Protein AF-A0A1A8PYZ8-F1 (afdb_monomer)

InterPro domains:
  IPR005045 CDC50/LEM3 family [PF03381] (5-148)
  IPR005045 CDC50/LEM3 family [PTHR10926] (7-147)

Sequence (174 aa):
LVSSQLDYTERGTCDACFKMRSNVSLSAETCRCTVEFSIEKAFKGDVFFYYGLKNFHQNLRRYMDSRDDGQMVGRKNKLKNPSFYCEPFANDQNGVPVAPCGAVANSMFNDSFTLTHHRSSGPVMVPLIRTGLTWYTDKNVKYRNPKADNLTLAEVFEGNGSFPPSQDGGFVFV

Foldseek 3Di:
DDDDDDDPCCAAQNVVVNVLVVDVVCVPPDDDGDHDDDDPDDDDDDDDDDDDDPPDCCVDPLQVQQWALCLQQAPLVCLQPPDPSLPPQQADPVRFGAVGGHNNQLPDDDDDDWDWDQDPVGIDTDDDDPPPPDDPCSVPPRGDHHDQPPHDSCVSNPRHHYHPPDPDSDDPPD

Structure (mmCIF, N/CA/C/O backbone):
data_AF-A0A1A8PYZ8-F1
#
_entry.id   AF-A0A1A8PYZ8-F1
#
loop_
_atom_site.group_PDB
_atom_site.id
_atom_site.type_symbol
_atom_site.label_atom_id
_atom_site.label_alt_id
_atom_site.label_comp_id
_atom_site.label_asym_id
_atom_site.label_entity_id
_atom_site.label_seq_id
_atom_site.pdbx_PDB_ins_code
_atom_site.Cartn_x
_atom_site.Cartn_y
_atom_site.Cartn_z
_atom_site.occupancy
_atom_site.B_iso_or_equiv
_atom_site.auth_seq_id
_atom_site.auth_comp_id
_atom_site.auth_asym_id
_atom_site.auth_atom_id
_atom_site.pdbx_PDB_model_num
ATOM 1 N N . LEU A 1 1 ? 11.246 -23.485 -13.615 1.00 65.88 1 LEU A N 1
ATOM 2 C CA . LEU A 1 1 ? 10.659 -22.139 -13.433 1.00 65.88 1 LEU A CA 1
ATOM 3 C C . LEU A 1 1 ? 11.746 -21.123 -13.743 1.00 65.88 1 LEU A C 1
ATOM 5 O O . LEU A 1 1 ? 12.829 -21.250 -13.191 1.00 65.88 1 LEU A O 1
ATOM 9 N N . VAL A 1 2 ? 11.511 -20.217 -14.694 1.00 85.50 2 VAL A N 1
ATOM 10 C CA . VAL A 1 2 ? 12.432 -19.102 -14.968 1.00 85.50 2 VAL A CA 1
ATOM 11 C C . VAL A 1 2 ? 12.008 -17.959 -14.054 1.00 85.50 2 VAL A C 1
ATOM 13 O O . VAL A 1 2 ? 10.828 -17.627 -14.020 1.00 85.50 2 VAL A O 1
ATOM 16 N N . SER A 1 3 ? 12.945 -17.383 -13.311 1.00 88.56 3 SER A N 1
ATOM 17 C CA . SER A 1 3 ? 12.719 -16.222 -12.450 1.00 88.56 3 SER A CA 1
ATOM 18 C C . SER A 1 3 ? 13.856 -15.232 -12.647 1.00 88.56 3 SER A C 1
ATOM 20 O O . SER A 1 3 ? 15.005 -15.643 -12.802 1.00 88.56 3 SER A O 1
ATOM 22 N N . SER A 1 4 ? 13.542 -13.943 -12.608 1.00 91.00 4 SER A N 1
ATOM 23 C CA . SER A 1 4 ? 14.534 -12.874 -12.534 1.00 91.00 4 SER A CA 1
ATOM 24 C C . SER A 1 4 ? 14.244 -12.037 -11.296 1.00 91.00 4 SER A C 1
ATOM 26 O O . SER A 1 4 ? 13.081 -11.753 -11.009 1.00 91.00 4 SER A O 1
ATOM 28 N N . GLN A 1 5 ? 15.288 -11.688 -10.550 1.00 92.50 5 GLN A N 1
ATOM 29 C CA . GLN A 1 5 ? 15.195 -10.871 -9.347 1.00 92.50 5 GLN A CA 1
ATOM 30 C C . GLN A 1 5 ? 16.117 -9.666 -9.497 1.00 92.50 5 GLN A C 1
ATOM 32 O O . GLN A 1 5 ? 17.276 -9.801 -9.884 1.00 92.50 5 GLN A O 1
ATOM 37 N N . LEU A 1 6 ? 15.593 -8.492 -9.163 1.00 92.81 6 LEU A N 1
ATOM 38 C CA . LEU A 1 6 ? 16.300 -7.225 -9.227 1.00 92.81 6 LEU A CA 1
ATOM 39 C C . LEU A 1 6 ? 16.090 -6.484 -7.908 1.00 92.81 6 LEU A C 1
ATOM 41 O O . LEU A 1 6 ? 14.954 -6.259 -7.501 1.00 92.81 6 LEU A O 1
ATOM 45 N N . ASP A 1 7 ? 17.185 -6.099 -7.258 1.00 94.62 7 ASP A N 1
ATOM 46 C CA . ASP A 1 7 ? 17.148 -5.115 -6.177 1.00 94.62 7 ASP A CA 1
ATOM 47 C C . ASP A 1 7 ? 17.212 -3.719 -6.808 1.00 94.62 7 ASP A C 1
ATOM 49 O O . ASP A 1 7 ? 18.093 -3.473 -7.634 1.00 94.62 7 ASP A O 1
ATOM 53 N N . TYR A 1 8 ? 16.262 -2.839 -6.485 1.00 93.62 8 TYR A N 1
ATOM 54 C CA . TYR A 1 8 ? 16.193 -1.483 -7.044 1.00 93.62 8 TYR A CA 1
ATOM 55 C C . TYR A 1 8 ? 16.644 -0.399 -6.059 1.00 93.62 8 TYR A C 1
ATOM 57 O O . TYR A 1 8 ? 16.710 0.760 -6.448 1.00 93.62 8 TYR A O 1
ATOM 65 N N . THR A 1 9 ? 16.990 -0.752 -4.817 1.00 92.44 9 THR A N 1
ATOM 66 C CA . THR A 1 9 ? 17.223 0.216 -3.729 1.00 92.44 9 THR A CA 1
ATOM 67 C C . THR A 1 9 ? 18.368 1.189 -4.034 1.00 92.44 9 THR A C 1
ATOM 69 O O . THR A 1 9 ? 18.202 2.399 -3.941 1.00 92.44 9 THR A O 1
ATOM 72 N N . GLU A 1 10 ? 19.515 0.670 -4.474 1.00 91.25 10 GLU A N 1
ATOM 73 C CA . GLU A 1 10 ? 20.744 1.446 -4.725 1.00 91.25 10 GLU A CA 1
ATOM 74 C C . GLU A 1 10 ? 21.145 1.410 -6.213 1.00 91.25 10 GLU A C 1
ATOM 76 O O . GLU A 1 10 ? 22.323 1.435 -6.571 1.00 91.25 10 GLU A O 1
ATOM 81 N N . ARG A 1 11 ? 20.168 1.257 -7.118 1.00 90.62 11 ARG A N 1
ATOM 82 C CA . ARG A 1 11 ? 20.416 0.985 -8.546 1.00 90.62 11 ARG A CA 1
ATOM 83 C C . ARG A 1 11 ? 19.883 2.087 -9.447 1.00 90.62 11 ARG A C 1
ATOM 85 O O . ARG A 1 11 ? 18.807 2.631 -9.219 1.00 90.62 11 ARG A O 1
ATOM 92 N N . GLY A 1 12 ? 20.625 2.380 -10.516 1.00 87.88 12 GLY A N 1
ATOM 93 C CA . GLY A 1 12 ? 20.243 3.404 -11.488 1.00 87.88 12 GLY A CA 1
ATOM 94 C C . GLY A 1 12 ? 20.000 4.750 -10.808 1.00 87.88 12 GLY A C 1
ATOM 95 O O . GLY A 1 12 ? 20.800 5.190 -9.985 1.00 87.88 12 GLY A O 1
ATOM 96 N N . THR A 1 13 ? 18.871 5.387 -11.111 1.00 93.38 13 THR A N 1
ATOM 97 C CA . THR A 1 13 ? 18.505 6.659 -10.470 1.00 93.38 13 THR A CA 1
ATOM 98 C C . THR A 1 13 ? 17.791 6.483 -9.124 1.00 93.38 13 THR A C 1
ATOM 100 O O . THR A 1 13 ? 17.444 7.476 -8.488 1.00 93.38 13 THR A O 1
ATOM 103 N N . CYS A 1 14 ? 17.562 5.245 -8.665 1.00 93.81 14 CYS A N 1
ATOM 104 C CA . CYS A 1 14 ? 16.837 4.978 -7.419 1.00 93.81 14 CYS A CA 1
ATOM 105 C C . CYS A 1 14 ? 17.672 5.228 -6.163 1.00 93.81 14 CYS A C 1
ATOM 107 O O . CYS A 1 14 ? 17.091 5.530 -5.125 1.00 93.81 14 CYS A O 1
ATOM 109 N N . ASP A 1 15 ? 19.005 5.232 -6.266 1.00 93.81 15 ASP A N 1
ATOM 110 C CA . ASP A 1 15 ? 19.897 5.635 -5.168 1.00 93.81 15 ASP A CA 1
ATOM 111 C C . ASP A 1 1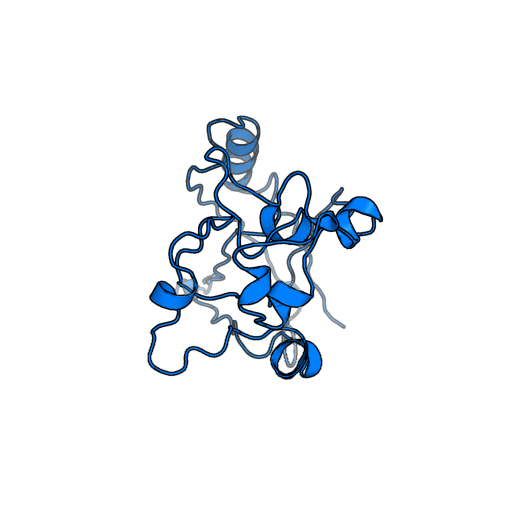5 ? 19.581 7.057 -4.656 1.00 93.81 15 ASP A C 1
ATOM 113 O O . ASP A 1 15 ? 19.582 7.317 -3.453 1.00 93.81 15 ASP A O 1
ATOM 117 N N . ALA A 1 16 ? 19.205 7.976 -5.554 1.00 92.44 16 ALA A N 1
ATOM 118 C CA . ALA A 1 16 ? 18.773 9.319 -5.170 1.00 92.44 16 ALA A CA 1
ATOM 119 C C . ALA A 1 16 ? 17.472 9.290 -4.350 1.00 92.44 16 ALA A C 1
ATOM 121 O O . ALA A 1 16 ? 17.372 9.975 -3.331 1.00 92.44 16 ALA A O 1
ATOM 122 N N . CYS A 1 17 ? 16.501 8.461 -4.751 1.00 93.19 17 CYS A N 1
ATOM 123 C CA . CYS A 1 17 ? 15.276 8.267 -3.979 1.00 93.19 17 CYS A CA 1
ATOM 124 C C . CYS A 1 17 ? 15.572 7.625 -2.622 1.00 93.19 17 CYS A C 1
ATOM 126 O O . CYS A 1 17 ? 15.051 8.084 -1.613 1.00 93.19 17 CYS A O 1
ATOM 128 N N . PHE A 1 18 ? 16.443 6.618 -2.565 1.00 91.88 18 PHE A N 1
ATOM 129 C CA . PHE A 1 18 ? 16.839 5.974 -1.315 1.00 91.88 18 PHE A CA 1
ATOM 130 C C . PHE A 1 18 ? 17.480 6.964 -0.329 1.00 91.88 18 PHE A C 1
ATOM 132 O O . PHE A 1 18 ? 17.077 7.048 0.835 1.00 91.88 18 PHE A O 1
ATOM 139 N N . LYS A 1 19 ? 18.402 7.805 -0.809 1.00 91.69 19 LYS A N 1
ATOM 140 C CA . LYS A 1 19 ? 18.993 8.892 -0.014 1.00 91.69 19 LYS A CA 1
ATOM 141 C C . LYS A 1 19 ? 17.945 9.901 0.445 1.00 91.69 19 LYS A C 1
ATOM 143 O O . LYS A 1 19 ? 17.940 10.278 1.613 1.00 91.69 19 LYS A O 1
ATOM 148 N N . MET A 1 20 ? 17.018 10.285 -0.431 1.00 91.19 20 MET A N 1
ATOM 149 C CA . MET A 1 20 ? 15.906 11.173 -0.079 1.00 91.19 20 MET A CA 1
ATOM 150 C C . MET A 1 20 ? 15.043 10.583 1.046 1.00 91.19 20 MET A C 1
ATOM 152 O O . MET A 1 20 ? 14.705 11.290 1.993 1.00 91.19 20 MET A O 1
ATOM 156 N N . ARG A 1 21 ? 14.748 9.276 0.996 1.00 90.00 21 ARG A N 1
ATOM 157 C CA . ARG A 1 21 ? 13.955 8.563 2.014 1.00 90.00 21 ARG A CA 1
ATOM 158 C C . ARG A 1 21 ? 14.655 8.416 3.363 1.00 90.00 21 ARG A C 1
ATOM 160 O O . ARG A 1 21 ? 13.982 8.147 4.353 1.00 90.00 21 ARG A O 1
ATOM 167 N N . SER A 1 22 ? 15.966 8.641 3.431 1.00 88.50 22 SER A N 1
ATOM 168 C CA . SER A 1 22 ? 16.687 8.694 4.708 1.00 88.50 22 SER A CA 1
ATOM 169 C C . SER A 1 22 ? 16.294 9.923 5.540 1.00 88.50 22 SER A C 1
ATOM 171 O O . SER A 1 22 ? 16.450 9.921 6.760 1.00 88.50 22 SER A O 1
ATOM 173 N N . ASN A 1 23 ? 15.752 10.967 4.901 1.00 90.62 23 ASN A N 1
ATOM 174 C CA . ASN A 1 23 ? 15.160 12.109 5.582 1.00 90.62 23 ASN A CA 1
ATOM 175 C C . ASN A 1 23 ? 13.648 11.899 5.757 1.00 90.62 23 ASN A C 1
ATOM 177 O O . ASN A 1 23 ? 12.875 11.999 4.804 1.00 90.62 23 ASN A O 1
ATOM 181 N N . VAL A 1 24 ? 13.222 11.649 6.998 1.00 85.38 24 VAL A N 1
ATOM 182 C CA . VAL A 1 24 ? 11.817 11.376 7.349 1.00 85.38 24 VAL A CA 1
ATOM 183 C C . VAL A 1 24 ? 10.881 12.517 6.933 1.00 85.38 24 VAL A C 1
ATOM 185 O O . VAL A 1 24 ? 9.750 12.256 6.525 1.00 85.38 24 VAL A O 1
ATOM 188 N N . SER A 1 25 ? 11.350 13.768 6.946 1.00 89.31 25 SER A N 1
ATOM 189 C CA . SER A 1 25 ? 10.554 14.929 6.525 1.00 89.31 25 SER A CA 1
ATOM 190 C C . SER A 1 25 ? 10.176 14.895 5.040 1.00 89.31 25 SER A C 1
ATOM 192 O O . SER A 1 25 ? 9.175 15.487 4.656 1.00 89.31 25 SER A O 1
ATOM 194 N N . LEU A 1 26 ? 10.938 14.169 4.214 1.00 87.44 26 LEU A N 1
ATOM 195 C CA . LEU A 1 26 ? 10.701 14.003 2.775 1.00 87.44 26 LEU A CA 1
ATOM 196 C C . LEU A 1 26 ? 9.995 12.674 2.452 1.00 87.44 26 LEU A C 1
ATOM 198 O O . LEU A 1 26 ? 9.870 12.284 1.291 1.00 87.44 26 LEU A O 1
ATOM 202 N N . SER A 1 27 ? 9.531 11.937 3.466 1.00 80.62 27 SER A N 1
ATOM 203 C CA . SER A 1 27 ? 8.878 10.630 3.287 1.00 80.62 27 SER A CA 1
ATOM 204 C C . SER A 1 27 ? 7.588 10.699 2.463 1.00 80.62 27 SER A C 1
ATOM 206 O O . SER A 1 27 ? 7.270 9.745 1.757 1.00 80.62 27 SER A O 1
ATOM 208 N N . ALA A 1 28 ? 6.884 11.832 2.492 1.00 82.62 28 ALA A N 1
ATOM 209 C CA . ALA A 1 28 ? 5.670 12.053 1.708 1.00 82.62 28 ALA A CA 1
ATOM 210 C C . ALA A 1 28 ? 5.943 12.563 0.281 1.00 82.62 28 ALA A C 1
ATOM 212 O O . ALA A 1 28 ? 5.043 12.554 -0.559 1.00 82.62 28 ALA A O 1
ATOM 213 N N . GLU A 1 29 ? 7.166 13.007 -0.024 1.00 88.25 29 GLU A N 1
ATOM 214 C CA . GLU A 1 29 ? 7.470 13.564 -1.341 1.00 88.25 29 GLU A CA 1
ATOM 215 C C . GLU A 1 29 ? 7.491 12.476 -2.417 1.00 88.25 29 GLU A C 1
ATOM 217 O O . GLU A 1 29 ? 7.923 11.339 -2.195 1.00 88.25 29 GLU A O 1
ATOM 222 N N . THR A 1 30 ? 7.012 12.815 -3.612 1.00 90.75 30 THR A N 1
ATOM 223 C CA . THR A 1 30 ? 7.036 11.887 -4.745 1.00 90.75 30 THR A CA 1
ATOM 224 C C . THR A 1 30 ? 8.447 11.825 -5.318 1.00 90.75 30 THR A C 1
ATOM 226 O O . THR A 1 30 ? 8.966 12.834 -5.784 1.00 90.75 30 THR A O 1
ATOM 229 N N . CYS A 1 31 ? 9.038 10.630 -5.355 1.00 93.12 31 CYS A N 1
ATOM 230 C CA . CYS A 1 31 ? 10.299 10.379 -6.047 1.00 93.12 31 CYS A CA 1
ATOM 231 C C . CYS A 1 31 ? 10.081 9.378 -7.174 1.00 93.12 31 CYS A C 1
ATOM 233 O O . CYS A 1 31 ? 9.372 8.387 -7.004 1.00 93.12 31 CYS A O 1
ATOM 235 N N . ARG A 1 32 ? 10.681 9.643 -8.334 1.00 94.56 32 ARG A N 1
ATOM 236 C CA . ARG A 1 32 ? 10.634 8.751 -9.493 1.00 94.56 32 ARG A CA 1
ATOM 237 C C . ARG A 1 32 ? 12.045 8.326 -9.837 1.00 94.56 32 ARG A C 1
ATOM 239 O O . ARG A 1 32 ? 12.934 9.165 -9.950 1.00 94.56 32 ARG A O 1
ATOM 246 N N . CYS A 1 33 ? 12.225 7.035 -10.060 1.00 95.06 33 CYS A N 1
ATOM 247 C CA . CYS A 1 33 ? 13.493 6.493 -10.497 1.00 95.06 33 CYS A CA 1
ATOM 248 C C . CYS A 1 33 ? 13.309 5.408 -11.552 1.00 95.06 33 CYS A C 1
ATOM 250 O O . CYS A 1 33 ? 12.210 4.896 -11.752 1.00 95.06 33 CYS A O 1
ATOM 252 N N . THR A 1 34 ? 14.387 5.107 -12.269 1.00 94.50 34 THR A N 1
ATOM 253 C CA . THR A 1 34 ? 14.417 4.120 -13.346 1.00 94.50 34 THR A CA 1
ATOM 254 C C . THR A 1 34 ? 15.586 3.173 -13.121 1.00 94.50 34 THR A C 1
ATOM 256 O O . THR A 1 34 ? 16.698 3.606 -12.801 1.00 94.50 34 THR A O 1
ATOM 259 N N . VAL A 1 35 ? 15.328 1.879 -13.312 1.00 94.50 35 VAL A N 1
ATOM 260 C CA . VAL A 1 35 ? 16.346 0.829 -13.305 1.00 94.50 35 VAL A CA 1
ATOM 261 C C . VAL A 1 35 ? 16.212 0.021 -14.583 1.00 94.50 35 VAL A C 1
ATOM 263 O O . VAL A 1 35 ? 15.144 -0.508 -14.885 1.00 94.50 35 VAL A O 1
ATOM 266 N N . GLU A 1 36 ? 17.312 -0.088 -15.316 1.00 93.06 36 GLU A N 1
ATOM 267 C CA . GLU A 1 36 ? 17.401 -0.938 -16.494 1.00 93.06 36 GLU A CA 1
ATOM 268 C C . GLU A 1 36 ? 17.915 -2.324 -16.099 1.00 93.06 36 GLU A C 1
ATOM 270 O O . GLU A 1 36 ? 18.810 -2.470 -15.261 1.00 93.06 36 GLU A O 1
ATOM 275 N N . PHE A 1 37 ? 17.334 -3.359 -16.696 1.00 92.25 37 PHE A N 1
ATOM 276 C CA . PHE A 1 37 ? 17.762 -4.737 -16.503 1.00 92.25 37 PHE A CA 1
ATOM 277 C C . PHE A 1 37 ? 17.531 -5.547 -17.777 1.00 92.25 37 PHE A C 1
ATOM 279 O O . PHE A 1 37 ? 16.643 -5.245 -18.574 1.00 92.25 37 PHE A O 1
ATOM 286 N N . SER A 1 38 ? 18.337 -6.590 -17.963 1.00 91.38 38 SER A N 1
ATOM 287 C CA . SER A 1 38 ? 18.224 -7.521 -19.081 1.00 91.38 38 SER A CA 1
ATOM 288 C C . SER A 1 38 ? 17.576 -8.833 -18.637 1.00 91.38 38 SER A C 1
ATOM 290 O 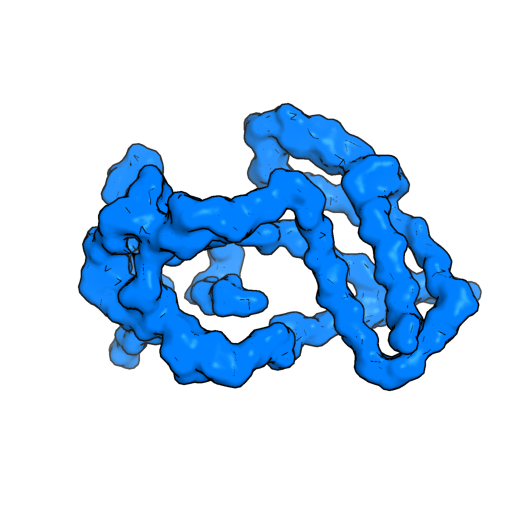O . SER A 1 38 ? 17.703 -9.271 -17.493 1.00 91.38 38 SER A O 1
ATOM 292 N N . ILE A 1 39 ? 16.853 -9.469 -19.559 1.00 90.31 39 ILE A N 1
ATOM 293 C CA . ILE A 1 39 ? 16.253 -10.789 -19.364 1.00 90.31 39 ILE A CA 1
ATOM 294 C C . ILE A 1 39 ? 16.982 -11.755 -20.297 1.00 90.31 39 ILE A C 1
ATOM 296 O O . ILE A 1 39 ? 16.826 -11.678 -21.512 1.00 90.31 39 ILE A O 1
ATOM 300 N N . GLU A 1 40 ? 17.778 -12.665 -19.736 1.00 87.81 40 GLU A N 1
ATOM 301 C CA . GLU A 1 40 ? 18.597 -13.600 -20.525 1.00 87.81 40 GLU A CA 1
ATOM 302 C C . GLU A 1 40 ? 17.766 -14.678 -21.231 1.00 87.81 40 GLU A C 1
ATOM 304 O O . GLU A 1 40 ? 18.111 -15.140 -22.318 1.00 87.81 40 GLU A O 1
ATOM 309 N N . LYS A 1 41 ? 16.667 -15.109 -20.602 1.00 89.69 41 LYS A N 1
ATOM 310 C CA . LYS A 1 41 ? 15.804 -16.186 -21.095 1.00 89.69 41 LYS A CA 1
ATOM 311 C C . LYS A 1 41 ? 14.370 -15.705 -21.190 1.00 89.69 41 LYS A C 1
ATOM 313 O O . LYS A 1 41 ? 13.825 -15.189 -20.219 1.00 89.69 41 LYS A O 1
ATOM 318 N N . ALA A 1 42 ? 13.741 -15.943 -22.336 1.00 89.31 42 ALA A N 1
ATOM 319 C CA . ALA A 1 42 ? 12.334 -15.624 -22.526 1.00 89.31 42 ALA A CA 1
ATOM 320 C C . ALA A 1 42 ? 11.456 -16.384 -21.517 1.00 89.31 42 ALA A C 1
ATOM 322 O O . ALA A 1 42 ? 11.534 -17.613 -21.406 1.00 89.31 42 ALA A O 1
ATOM 323 N N . PHE A 1 43 ? 10.600 -15.649 -20.809 1.00 91.75 43 PHE A N 1
ATOM 324 C CA . PHE A 1 43 ? 9.549 -16.237 -19.988 1.00 91.75 43 PHE A CA 1
ATOM 325 C C . PHE A 1 43 ? 8.480 -16.856 -20.896 1.00 91.75 43 PHE A C 1
ATOM 327 O O . PHE A 1 43 ? 8.051 -16.239 -21.870 1.00 91.75 43 PHE A O 1
ATOM 334 N N . LYS A 1 44 ? 8.072 -18.091 -20.595 1.00 92.50 44 LYS A N 1
ATOM 335 C CA . LYS A 1 44 ? 7.013 -18.806 -21.318 1.00 92.50 44 LYS A CA 1
ATOM 336 C C . LYS A 1 44 ? 5.794 -18.944 -20.408 1.00 92.50 44 LYS A C 1
ATOM 338 O O . LYS A 1 44 ? 5.959 -19.381 -19.272 1.00 92.50 44 LYS A O 1
ATOM 343 N N . GLY A 1 45 ? 4.605 -18.647 -20.934 1.00 91.44 45 GLY A N 1
ATOM 344 C CA . GLY A 1 45 ? 3.345 -18.691 -20.185 1.00 91.44 45 GLY A CA 1
ATOM 345 C C . GLY A 1 45 ? 3.090 -17.422 -19.372 1.00 91.44 45 GLY A C 1
ATOM 346 O O . GLY A 1 45 ? 3.622 -16.359 -19.696 1.00 91.44 45 GLY A O 1
ATOM 347 N N . ASP A 1 46 ? 2.274 -17.555 -18.328 1.00 92.12 46 ASP A N 1
ATOM 348 C CA . ASP A 1 46 ? 1.887 -16.439 -17.469 1.00 92.12 46 ASP A CA 1
ATOM 349 C C . ASP A 1 46 ? 3.058 -15.970 -16.600 1.00 92.12 46 ASP A C 1
ATOM 351 O O . ASP A 1 46 ? 3.773 -16.767 -15.985 1.00 92.12 46 ASP A O 1
ATOM 355 N N . VAL A 1 47 ? 3.249 -14.652 -16.552 1.00 93.38 47 VAL A N 1
ATOM 356 C CA . VAL A 1 47 ? 4.330 -14.006 -15.804 1.00 93.38 47 VAL A CA 1
ATOM 357 C C . VAL A 1 47 ? 3.732 -13.204 -14.662 1.00 93.38 47 VAL A C 1
ATOM 359 O O . VAL A 1 47 ? 2.852 -12.371 -14.867 1.00 93.38 47 VAL A O 1
ATOM 362 N N . PHE A 1 48 ? 4.256 -13.430 -13.462 1.00 93.44 48 PHE A N 1
ATOM 363 C CA . PHE A 1 48 ? 3.843 -12.731 -12.254 1.00 93.44 48 PHE A CA 1
ATOM 364 C C . PHE A 1 48 ? 4.943 -11.770 -11.811 1.00 93.44 48 PHE A C 1
ATOM 366 O O . PHE A 1 48 ? 6.122 -12.127 -11.776 1.00 93.44 48 PHE A O 1
ATOM 373 N N . PHE A 1 49 ? 4.546 -10.547 -11.474 1.00 92.75 49 PHE A N 1
ATOM 374 C CA . PHE A 1 49 ? 5.429 -9.527 -10.926 1.00 92.75 49 PHE A CA 1
ATOM 375 C C . PHE A 1 49 ? 5.254 -9.478 -9.409 1.00 92.75 49 PHE A C 1
ATOM 377 O O . PHE A 1 49 ? 4.141 -9.290 -8.921 1.00 92.75 49 PHE A O 1
ATOM 384 N N . TYR A 1 50 ? 6.354 -9.624 -8.674 1.00 94.12 50 TYR A N 1
ATOM 385 C CA . TYR A 1 50 ? 6.365 -9.579 -7.215 1.00 94.12 50 TYR A CA 1
ATOM 386 C C . TYR A 1 50 ? 7.301 -8.474 -6.739 1.00 94.12 50 TYR A C 1
ATOM 388 O O . TYR A 1 50 ? 8.403 -8.324 -7.269 1.00 94.12 50 TYR A O 1
ATOM 396 N N . TYR A 1 51 ? 6.887 -7.746 -5.705 1.00 94.69 51 TYR A N 1
ATOM 397 C CA . TYR A 1 51 ? 7.781 -6.892 -4.932 1.00 94.69 51 TYR A CA 1
ATOM 398 C C . TYR A 1 51 ? 8.274 -7.660 -3.703 1.00 94.69 51 TYR A C 1
ATOM 400 O O . TYR A 1 51 ? 7.551 -8.469 -3.120 1.00 94.69 51 TYR A O 1
ATOM 408 N N . GLY A 1 52 ? 9.527 -7.428 -3.324 1.00 93.62 52 GLY A N 1
ATOM 409 C CA . GLY A 1 52 ? 10.150 -8.059 -2.166 1.00 93.62 52 GLY A CA 1
ATOM 410 C C . GLY A 1 52 ? 10.659 -7.003 -1.201 1.00 93.62 52 GLY A C 1
ATOM 411 O O . GLY A 1 52 ? 11.326 -6.061 -1.617 1.00 93.62 52 GLY A O 1
ATOM 412 N N . LEU A 1 53 ? 10.372 -7.186 0.085 1.00 93.81 53 LEU A N 1
ATOM 413 C CA . LEU A 1 53 ? 10.890 -6.345 1.159 1.00 93.81 53 LEU A CA 1
ATOM 414 C C . LEU A 1 53 ? 11.936 -7.134 1.949 1.00 93.81 53 LEU A C 1
ATOM 416 O O . LEU A 1 53 ? 11.724 -8.301 2.281 1.00 93.81 53 LEU A O 1
ATOM 420 N N . LYS A 1 54 ? 13.066 -6.498 2.259 1.00 92.81 54 LYS A N 1
ATOM 421 C CA . LYS A 1 54 ? 14.105 -7.049 3.140 1.00 92.81 54 LYS A CA 1
ATOM 422 C C . LYS A 1 54 ? 14.033 -6.350 4.494 1.00 92.81 54 LYS A C 1
ATOM 424 O O . LYS A 1 54 ? 13.695 -5.174 4.559 1.00 92.81 54 LYS A O 1
ATOM 429 N N . ASN A 1 55 ? 14.361 -7.074 5.565 1.00 92.81 55 ASN A N 1
ATOM 430 C CA . ASN A 1 55 ? 14.349 -6.560 6.943 1.00 92.81 55 ASN A CA 1
ATOM 431 C C . ASN A 1 55 ? 12.987 -5.993 7.402 1.00 92.81 55 ASN A C 1
ATOM 433 O O . ASN A 1 55 ? 12.930 -5.102 8.244 1.00 92.81 55 ASN A O 1
ATOM 437 N N . PHE A 1 56 ? 11.884 -6.529 6.869 1.00 93.50 56 PHE A N 1
ATOM 438 C CA . PHE A 1 56 ? 10.526 -6.154 7.260 1.00 93.50 56 PHE A CA 1
ATOM 439 C C . PHE A 1 56 ? 9.815 -7.336 7.936 1.00 93.50 56 PHE A C 1
ATOM 441 O O . PHE A 1 56 ? 9.348 -8.268 7.282 1.00 93.50 56 PHE A O 1
ATOM 448 N N . HIS A 1 57 ? 9.769 -7.328 9.269 1.00 92.81 57 HIS A N 1
ATOM 449 C CA . HIS A 1 57 ? 9.294 -8.454 10.083 1.00 92.81 57 HIS A CA 1
ATOM 450 C C . HIS A 1 57 ? 7.767 -8.471 10.250 1.00 92.81 57 HIS A C 1
ATOM 452 O O . HIS A 1 57 ? 7.241 -8.258 11.343 1.00 92.81 57 HIS A O 1
ATOM 458 N N . GLN A 1 58 ? 7.044 -8.775 9.169 1.00 89.69 58 GLN A N 1
ATOM 459 C CA . GLN A 1 58 ? 5.574 -8.877 9.192 1.00 89.69 58 GLN A CA 1
ATOM 460 C C . GLN A 1 58 ? 5.043 -9.987 10.111 1.00 89.69 58 GLN A C 1
ATOM 462 O O . GLN A 1 58 ? 3.879 -9.968 10.490 1.00 89.69 58 GLN A O 1
ATOM 467 N N . ASN A 1 59 ? 5.876 -10.960 10.479 1.00 93.44 59 ASN A N 1
ATOM 468 C CA . ASN A 1 59 ? 5.519 -12.070 11.361 1.00 93.44 59 ASN A CA 1
ATOM 469 C C . ASN A 1 59 ? 5.605 -11.729 12.860 1.00 93.44 59 ASN A C 1
ATOM 471 O O . ASN A 1 59 ? 5.338 -12.588 13.703 1.00 93.44 59 ASN A O 1
ATOM 475 N N . LEU A 1 60 ? 6.002 -10.506 13.224 1.00 94.75 60 LEU A N 1
ATOM 476 C CA . LEU A 1 60 ? 5.989 -10.075 14.617 1.00 94.75 60 LEU A CA 1
ATOM 477 C C . LEU A 1 60 ? 4.545 -10.096 15.134 1.00 94.75 60 LEU A C 1
ATOM 479 O O . LEU A 1 60 ? 3.686 -9.408 14.591 1.00 94.75 60 LEU A O 1
ATOM 483 N N . ARG A 1 61 ? 4.280 -10.829 16.223 1.00 94.19 61 ARG A N 1
ATOM 484 C CA . ARG A 1 61 ? 2.917 -11.003 16.759 1.00 94.19 61 ARG A CA 1
ATOM 485 C C . ARG A 1 61 ? 2.160 -9.681 16.927 1.00 94.19 61 ARG A C 1
ATOM 487 O O . ARG A 1 61 ? 1.037 -9.565 16.462 1.00 94.19 61 ARG A O 1
ATOM 494 N N . ARG A 1 62 ? 2.793 -8.665 17.528 1.00 93.19 62 ARG A N 1
ATOM 495 C CA . ARG A 1 62 ? 2.173 -7.337 17.705 1.00 93.19 62 ARG A CA 1
ATOM 496 C C . 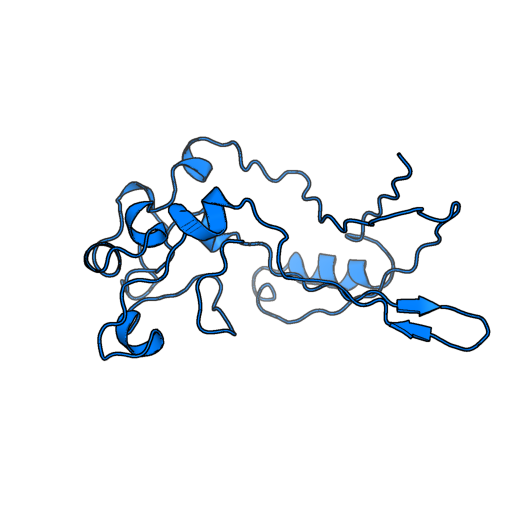ARG A 1 62 ? 1.841 -6.649 16.380 1.00 93.19 62 ARG A C 1
ATOM 498 O O . ARG A 1 62 ? 0.859 -5.928 16.324 1.00 93.19 62 ARG A O 1
ATOM 505 N N . TYR A 1 63 ? 2.640 -6.867 15.337 1.00 94.12 63 TYR A N 1
ATOM 506 C CA . TYR A 1 63 ? 2.353 -6.346 14.003 1.00 94.12 63 TYR A CA 1
ATOM 507 C C . TYR A 1 63 ? 1.161 -7.082 13.383 1.00 94.12 63 TYR A C 1
ATOM 509 O O . TYR A 1 63 ? 0.214 -6.442 12.945 1.00 94.12 63 TYR A O 1
ATOM 517 N N . MET A 1 64 ? 1.166 -8.419 13.418 1.00 93.31 64 MET A N 1
ATOM 518 C CA . MET A 1 64 ? 0.089 -9.251 12.865 1.00 93.31 64 MET A CA 1
ATOM 519 C C . MET A 1 64 ? -1.268 -9.018 13.539 1.00 93.31 64 MET A C 1
ATOM 521 O O . MET A 1 64 ? -2.292 -9.003 12.852 1.00 93.31 64 MET A O 1
ATOM 525 N N . ASP A 1 65 ? -1.263 -8.854 14.864 1.00 94.56 65 ASP A N 1
ATOM 526 C CA . ASP A 1 65 ? -2.464 -8.628 15.670 1.00 94.56 65 ASP A CA 1
ATOM 527 C C . ASP A 1 65 ? -3.005 -7.196 15.486 1.00 94.56 65 ASP A C 1
ATOM 529 O O . ASP A 1 65 ? -4.187 -6.959 15.723 1.00 94.56 65 ASP A O 1
ATOM 533 N N . SER A 1 66 ? -2.176 -6.241 15.035 1.00 95.31 66 SER A N 1
ATOM 534 C CA . SER A 1 66 ? -2.548 -4.826 14.913 1.00 95.31 66 SER A CA 1
ATOM 535 C C . SER A 1 66 ? -3.401 -4.545 13.675 1.00 95.31 66 SER A C 1
ATOM 537 O O . SER A 1 66 ? -2.927 -4.026 12.661 1.00 95.31 66 SER A O 1
ATOM 539 N N . ARG A 1 67 ? -4.677 -4.928 13.777 1.00 93.88 67 ARG A N 1
ATOM 540 C CA . ARG A 1 67 ? -5.760 -4.699 12.814 1.00 93.88 67 ARG A CA 1
ATOM 541 C C . ARG A 1 67 ? -7.128 -4.877 13.485 1.00 93.88 67 ARG A C 1
ATOM 543 O O . ARG A 1 67 ? -7.235 -5.504 14.539 1.00 93.88 67 ARG A O 1
ATOM 550 N N . ASP A 1 68 ? -8.190 -4.400 12.842 1.00 95.12 68 ASP A N 1
ATOM 551 C CA . ASP A 1 68 ? -9.572 -4.692 13.243 1.00 95.12 68 ASP A CA 1
ATOM 552 C C . ASP A 1 68 ? -10.287 -5.509 12.160 1.00 95.12 68 ASP A C 1
ATOM 554 O O . ASP A 1 68 ? -10.759 -4.977 11.155 1.00 95.12 68 ASP A O 1
ATOM 558 N N . ASP A 1 69 ? -10.413 -6.819 12.384 1.00 93.44 69 ASP A N 1
ATOM 559 C CA . ASP A 1 69 ? -11.107 -7.727 11.462 1.00 93.44 69 ASP A CA 1
ATOM 560 C C . ASP A 1 69 ? -12.584 -7.337 11.248 1.00 93.44 69 ASP A C 1
ATOM 562 O O . ASP A 1 69 ? -13.168 -7.619 10.203 1.00 93.44 69 ASP A O 1
ATOM 566 N N . GLY A 1 70 ? -13.206 -6.653 12.213 1.00 94.00 70 GLY A N 1
ATOM 567 C CA . GLY A 1 70 ? -14.553 -6.117 12.086 1.00 94.00 70 GLY A CA 1
ATOM 568 C C . GLY A 1 70 ? -14.640 -4.924 11.129 1.00 94.00 70 GLY A C 1
ATOM 569 O O . GLY A 1 70 ? -15.627 -4.829 10.398 1.00 94.00 70 GLY A O 1
ATOM 570 N N . GLN A 1 71 ? -13.618 -4.062 11.082 1.00 92.81 71 GLN A N 1
ATOM 571 C CA . GLN A 1 71 ? -13.496 -3.045 10.029 1.00 92.81 71 GLN A CA 1
ATOM 572 C C . GLN A 1 71 ? -13.272 -3.703 8.663 1.00 92.81 71 GLN A C 1
ATOM 574 O O . GLN A 1 71 ? -13.953 -3.347 7.706 1.00 92.81 71 GLN A O 1
ATOM 579 N N . MET A 1 72 ? -12.393 -4.711 8.590 1.00 91.31 72 MET A N 1
ATOM 580 C CA . MET A 1 72 ? -12.053 -5.402 7.338 1.00 91.31 72 MET A CA 1
ATOM 581 C C . MET A 1 72 ? -13.264 -6.067 6.671 1.00 91.31 72 MET A C 1
ATOM 583 O O . MET A 1 72 ? -13.389 -6.033 5.451 1.00 91.31 72 MET A O 1
ATOM 587 N N . VAL A 1 73 ? -14.193 -6.622 7.456 1.00 92.56 73 VAL A N 1
ATOM 588 C CA . VAL A 1 73 ? -15.444 -7.208 6.933 1.00 92.56 73 VAL A CA 1
ATOM 589 C C . VAL A 1 73 ? -16.580 -6.181 6.754 1.00 92.56 73 VAL A C 1
ATOM 591 O O . VAL A 1 73 ? -17.709 -6.570 6.445 1.00 92.56 73 VAL A O 1
ATOM 594 N N . GLY A 1 74 ? -16.326 -4.886 6.977 1.00 90.56 74 GLY A N 1
ATOM 595 C CA . GLY A 1 74 ? -17.274 -3.800 6.713 1.00 90.56 74 GLY A CA 1
ATOM 596 C C . GLY A 1 74 ? -18.315 -3.547 7.811 1.00 90.56 74 GLY A C 1
ATOM 597 O O . GLY A 1 74 ? -19.438 -3.126 7.523 1.00 90.56 74 GLY A O 1
ATOM 598 N N . ARG A 1 75 ? -18.015 -3.813 9.089 1.00 91.94 75 ARG A N 1
ATOM 599 C CA . ARG A 1 75 ? -18.962 -3.522 10.184 1.00 91.94 75 ARG A CA 1
ATOM 600 C C . ARG A 1 75 ? -18.948 -2.034 10.538 1.00 91.94 75 ARG A C 1
ATOM 602 O O . ARG A 1 75 ? -17.975 -1.535 11.094 1.00 91.94 75 ARG A O 1
ATOM 609 N N . LYS A 1 76 ? -20.068 -1.338 10.307 1.00 89.94 76 LYS A N 1
ATOM 610 C CA . LYS A 1 76 ? -20.216 0.110 10.575 1.00 89.94 76 LYS A CA 1
ATOM 611 C C . LYS A 1 76 ? -19.870 0.506 12.017 1.00 89.94 76 LYS A C 1
ATOM 613 O O . LYS A 1 76 ? -19.216 1.517 12.238 1.00 89.94 76 LYS A O 1
ATOM 618 N N . ASN A 1 77 ? -20.240 -0.314 13.005 1.00 91.69 77 ASN A N 1
ATOM 619 C CA . ASN A 1 77 ? -19.938 -0.037 14.416 1.00 91.69 77 ASN A CA 1
ATOM 620 C C . ASN A 1 77 ? -18.430 -0.016 14.730 1.00 91.69 77 ASN A C 1
ATOM 622 O O . ASN A 1 77 ? -18.029 0.605 15.711 1.00 91.69 77 ASN A O 1
ATOM 626 N N . LYS A 1 78 ? -17.605 -0.665 13.899 1.00 92.69 78 LYS A N 1
ATOM 627 C CA . LYS A 1 78 ? -16.145 -0.694 14.030 1.00 92.69 78 LYS A CA 1
ATOM 628 C C .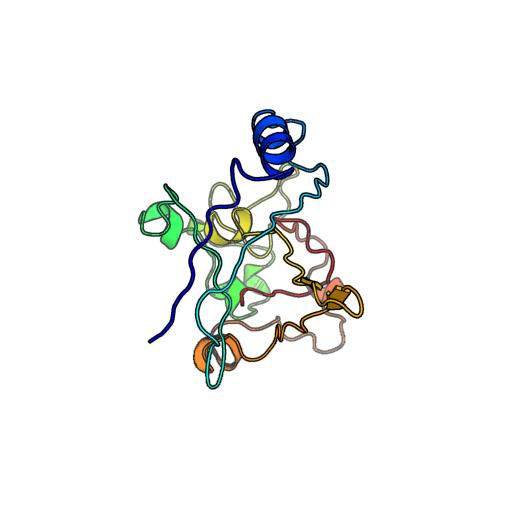 LYS A 1 78 ? -15.438 0.472 13.350 1.00 92.69 78 LYS A C 1
ATOM 630 O O . LYS A 1 78 ? -14.267 0.697 13.627 1.00 92.69 78 LYS A O 1
ATOM 635 N N . LEU A 1 79 ? -16.136 1.254 12.525 1.00 90.50 79 LEU A N 1
ATOM 636 C CA . LEU A 1 79 ? -15.565 2.465 11.933 1.00 90.50 79 LEU A CA 1
ATOM 637 C C . LEU A 1 79 ? -15.312 3.535 12.996 1.00 90.50 79 LEU A C 1
ATOM 639 O O . LEU A 1 79 ? -14.253 4.144 13.002 1.00 90.50 79 LEU A O 1
ATOM 643 N N . LYS A 1 80 ? -16.255 3.740 13.922 1.00 89.88 80 LYS A N 1
ATOM 644 C CA . LYS A 1 80 ? -16.108 4.738 14.996 1.00 89.88 80 LYS A CA 1
ATOM 645 C C . LYS A 1 80 ? -15.432 4.199 16.254 1.00 89.88 80 LYS A C 1
ATOM 647 O O . LYS A 1 80 ? -14.860 4.974 17.002 1.00 89.88 80 LYS A O 1
ATOM 652 N N . ASN A 1 81 ? -15.497 2.886 16.472 1.00 92.50 81 ASN A N 1
ATOM 653 C CA . ASN A 1 81 ? -14.936 2.227 17.651 1.00 92.50 81 ASN A CA 1
ATOM 654 C C . ASN A 1 81 ? -14.021 1.066 17.223 1.00 92.50 81 ASN A C 1
ATOM 656 O O . ASN A 1 81 ? -14.450 -0.100 17.275 1.00 92.50 81 ASN A O 1
ATOM 660 N N . PRO A 1 82 ? -12.799 1.374 16.747 1.00 92.12 82 PRO A N 1
ATOM 661 C CA . PRO A 1 82 ? -11.816 0.364 16.387 1.00 92.12 82 PRO A CA 1
ATOM 662 C C . PRO A 1 82 ? -11.416 -0.492 17.595 1.00 92.12 82 PRO A C 1
ATOM 664 O O . PRO A 1 82 ? -11.567 -0.117 18.758 1.00 92.12 82 PRO A O 1
ATOM 667 N N . SER A 1 83 ? -10.918 -1.687 17.313 1.00 93.88 83 SER A N 1
ATOM 668 C CA . SER A 1 83 ? -10.364 -2.603 18.303 1.00 93.88 83 SER A CA 1
ATOM 669 C C . SER A 1 83 ? -9.141 -2.019 19.016 1.00 93.88 83 SER A C 1
ATOM 671 O O . SER A 1 83 ? -8.286 -1.406 18.381 1.00 93.88 83 SER A O 1
ATOM 673 N N . PHE A 1 84 ? -8.977 -2.330 20.306 1.00 94.69 84 PHE A N 1
ATOM 674 C CA . PHE A 1 84 ? -7.775 -1.966 21.069 1.00 94.69 84 PHE A CA 1
ATOM 675 C C . PHE A 1 84 ? -6.489 -2.576 20.485 1.00 94.69 84 PHE A C 1
ATOM 677 O O . PHE A 1 84 ? -5.398 -2.064 20.715 1.00 94.69 84 PHE A O 1
ATOM 684 N N . TYR A 1 85 ? -6.601 -3.664 19.712 1.00 95.25 85 TYR A N 1
ATOM 685 C CA . TYR A 1 85 ? -5.459 -4.259 19.018 1.00 95.25 85 TYR A CA 1
ATOM 686 C C . TYR A 1 85 ? -4.824 -3.303 17.996 1.00 95.25 85 TYR A C 1
ATOM 688 O O . TYR A 1 85 ? -3.644 -3.442 17.683 1.00 95.25 85 TYR A O 1
ATOM 696 N N . CYS A 1 86 ? -5.572 -2.314 17.498 1.00 94.06 86 CYS A N 1
ATOM 697 C CA . CYS A 1 86 ? -5.049 -1.324 16.565 1.00 94.06 86 CYS A CA 1
ATOM 698 C C . CYS A 1 86 ? -4.125 -0.288 17.207 1.00 94.06 86 CYS A C 1
ATOM 700 O O . CYS A 1 86 ? -3.438 0.405 16.464 1.00 94.06 86 CYS A O 1
ATOM 702 N N . GLU A 1 87 ? -4.077 -0.168 18.536 1.00 93.38 87 GLU A N 1
ATOM 703 C CA . GLU A 1 87 ? -3.228 0.819 19.208 1.00 93.38 87 GLU A CA 1
ATOM 704 C C . GLU A 1 87 ? -1.736 0.623 18.864 1.00 93.38 87 GLU A C 1
ATOM 706 O O . GLU A 1 87 ? -1.253 -0.516 18.835 1.00 93.38 87 GLU A O 1
ATOM 711 N N . PRO A 1 88 ? -0.976 1.707 18.605 1.00 92.50 88 PRO A N 1
ATOM 712 C CA . PRO A 1 88 ? -1.354 3.129 18.687 1.00 92.50 88 PRO A CA 1
ATOM 713 C C . PRO A 1 88 ? -1.991 3.713 17.406 1.00 92.50 88 PRO A C 1
ATOM 715 O O . PRO A 1 88 ? -2.201 4.915 17.306 1.00 92.50 88 PRO A O 1
ATOM 718 N N . PHE A 1 89 ? -2.274 2.891 16.396 1.00 92.88 89 PHE A N 1
ATOM 719 C CA . PHE A 1 89 ? -2.779 3.296 15.075 1.00 92.88 89 PHE A CA 1
ATOM 720 C C . PHE A 1 89 ? -4.312 3.243 14.972 1.00 92.88 89 PHE A C 1
ATOM 722 O O . PHE A 1 89 ? -4.859 3.049 13.884 1.00 92.88 89 PHE A O 1
ATOM 729 N N . ALA A 1 90 ? -5.012 3.327 16.104 1.00 93.25 90 ALA A N 1
ATOM 730 C CA . ALA A 1 90 ? -6.470 3.317 16.153 1.00 93.25 90 ALA A CA 1
ATOM 731 C C . ALA A 1 90 ? -7.065 4.676 15.754 1.00 93.25 90 ALA A C 1
ATOM 733 O O . ALA A 1 90 ? -8.084 4.719 15.066 1.00 93.25 90 ALA A O 1
ATOM 734 N N . ASN A 1 91 ? -6.404 5.766 16.151 1.00 91.94 91 ASN A N 1
ATOM 735 C CA . ASN A 1 91 ? -6.832 7.139 15.907 1.00 91.94 91 ASN A CA 1
ATOM 736 C C . ASN A 1 91 ? -5.697 7.952 15.269 1.00 91.94 91 ASN A C 1
ATOM 738 O O . ASN A 1 91 ? -4.521 7.621 15.426 1.00 91.94 91 ASN A O 1
ATOM 742 N N . ASP A 1 92 ? -6.049 9.012 14.548 1.00 89.00 92 ASP A N 1
ATOM 743 C CA . ASP A 1 92 ? -5.089 9.986 14.037 1.00 89.00 92 ASP A CA 1
ATOM 744 C C . ASP A 1 92 ? -4.635 10.978 15.130 1.00 89.00 92 ASP A C 1
ATOM 746 O O . ASP A 1 92 ? -5.018 10.886 16.298 1.00 89.00 92 ASP A O 1
ATOM 750 N N . GLN A 1 93 ? -3.815 11.960 14.746 1.00 86.25 93 GLN A N 1
ATOM 751 C CA . GLN A 1 93 ? -3.298 12.983 15.665 1.00 86.25 93 GLN A CA 1
ATOM 752 C C . GLN A 1 93 ? -4.393 13.880 16.271 1.00 86.25 93 GLN A C 1
ATOM 754 O O . GLN A 1 93 ? -4.175 14.474 17.325 1.00 86.25 93 GLN A O 1
ATOM 759 N N . ASN A 1 94 ? -5.560 13.969 15.630 1.00 87.44 94 ASN A N 1
ATOM 760 C CA . ASN A 1 94 ? -6.709 14.755 16.078 1.00 87.44 94 ASN A CA 1
ATOM 761 C C . ASN A 1 94 ? -7.713 13.912 16.885 1.00 87.44 94 ASN A C 1
ATOM 763 O O . ASN A 1 94 ? -8.765 14.418 17.274 1.00 87.44 94 ASN A O 1
ATOM 767 N N . GLY A 1 95 ? -7.413 12.631 17.133 1.00 88.88 95 GLY A N 1
ATOM 768 C CA . GLY A 1 95 ? -8.306 11.701 17.821 1.00 88.88 95 GLY A CA 1
ATOM 769 C C . GLY A 1 95 ? -9.423 11.138 16.937 1.00 88.88 95 GLY A C 1
ATOM 770 O O . GLY A 1 95 ? -10.380 10.572 17.462 1.00 88.88 95 GLY A O 1
ATOM 771 N N . VAL A 1 96 ? -9.330 11.277 15.611 1.00 91.62 96 VAL A N 1
ATOM 772 C CA . VAL A 1 96 ? -10.303 10.722 14.664 1.00 91.62 96 VAL A CA 1
ATOM 773 C C . VAL A 1 96 ? -9.999 9.238 14.423 1.00 91.62 96 VAL A C 1
ATOM 775 O O . VAL A 1 96 ? -8.865 8.906 14.068 1.00 91.62 96 VAL A O 1
ATOM 778 N N . PRO A 1 97 ? -10.987 8.332 14.546 1.00 92.50 97 PRO A N 1
ATOM 779 C CA . PRO A 1 97 ? -10.793 6.912 14.270 1.00 92.50 97 PRO A CA 1
ATOM 780 C C . PRO A 1 97 ? -10.326 6.644 12.838 1.00 92.50 97 PRO A C 1
ATOM 782 O O . PRO A 1 97 ? -10.932 7.110 11.869 1.00 92.50 97 PRO A O 1
ATOM 785 N N . VAL A 1 98 ? -9.277 5.841 12.692 1.00 92.12 98 VAL A N 1
ATOM 786 C CA . VAL A 1 98 ? -8.716 5.456 11.393 1.00 92.12 98 VAL A CA 1
ATOM 787 C C . VAL A 1 98 ? -9.441 4.219 10.871 1.00 92.12 98 VAL A C 1
ATOM 789 O O . VAL A 1 98 ? -9.691 3.263 11.612 1.00 92.12 98 VAL A O 1
ATOM 792 N N . ALA A 1 99 ? -9.771 4.214 9.582 1.00 92.25 99 ALA A N 1
ATOM 793 C CA . ALA A 1 99 ? -10.258 3.025 8.898 1.00 92.25 99 ALA A CA 1
ATOM 794 C C . ALA A 1 99 ? -9.514 2.857 7.557 1.00 92.25 99 ALA A C 1
ATOM 796 O O . ALA A 1 99 ? -9.650 3.721 6.690 1.00 92.25 99 ALA A O 1
ATOM 797 N N . PRO A 1 100 ? -8.751 1.761 7.358 1.00 93.00 100 PRO A N 1
ATOM 798 C CA . PRO A 1 100 ? -8.475 0.677 8.308 1.00 93.00 100 PRO A CA 1
ATOM 799 C C . PRO A 1 100 ? -7.441 1.080 9.360 1.00 93.00 100 PRO A C 1
ATOM 801 O O . PRO A 1 100 ? -6.421 1.680 9.032 1.00 93.00 100 PRO A O 1
ATOM 804 N N . CYS A 1 101 ? -7.668 0.689 10.612 1.00 93.50 101 CYS A N 1
ATOM 805 C CA . CYS A 1 101 ? -6.704 0.896 11.687 1.00 93.50 101 CYS A CA 1
ATOM 806 C C . CYS A 1 101 ? -5.624 -0.194 11.750 1.00 93.50 101 CYS A C 1
ATOM 808 O O . CYS A 1 101 ? -5.806 -1.320 11.271 1.00 93.50 101 CYS A O 1
ATOM 810 N N . GLY A 1 102 ? -4.523 0.129 12.432 1.00 94.06 102 GLY A N 1
ATOM 811 C CA . GLY A 1 102 ? -3.487 -0.834 12.806 1.00 94.06 102 GLY A CA 1
ATOM 812 C C . GLY A 1 102 ? -2.191 -0.745 11.995 1.00 94.06 102 GLY A C 1
ATOM 813 O O . GLY A 1 102 ? -2.120 -0.135 10.926 1.00 94.06 102 GLY A O 1
ATOM 814 N N . ALA A 1 103 ? -1.138 -1.375 12.519 1.00 92.69 103 ALA A N 1
ATOM 815 C CA . ALA A 1 103 ? 0.210 -1.311 11.957 1.00 92.69 103 ALA A CA 1
ATOM 816 C C . ALA A 1 103 ? 0.294 -1.910 10.546 1.00 92.69 103 ALA A C 1
ATOM 818 O O . ALA A 1 103 ? 1.039 -1.399 9.707 1.00 92.69 103 ALA A O 1
ATOM 819 N N . VAL A 1 104 ? -0.480 -2.968 10.273 1.00 91.81 104 VAL A N 1
ATOM 820 C CA . VAL A 1 104 ? -0.518 -3.623 8.955 1.00 91.81 104 VAL A CA 1
ATOM 821 C C . VAL A 1 104 ? -1.003 -2.650 7.887 1.00 91.81 104 VAL A C 1
ATOM 823 O O . VAL A 1 104 ? -0.407 -2.564 6.818 1.00 91.81 104 VAL A O 1
ATOM 826 N N . ALA A 1 105 ? -2.057 -1.891 8.193 1.00 91.06 105 ALA A N 1
ATOM 827 C CA . ALA A 1 105 ? -2.625 -0.939 7.255 1.00 91.06 105 ALA A CA 1
ATOM 828 C C . ALA A 1 105 ? -1.758 0.310 7.088 1.00 91.06 105 ALA A C 1
ATOM 830 O O . ALA A 1 105 ? -1.469 0.728 5.969 1.00 91.06 105 ALA A O 1
ATOM 831 N N . ASN A 1 106 ? -1.261 0.844 8.203 1.00 89.88 106 ASN A N 1
ATOM 832 C CA . ASN A 1 106 ? -0.426 2.041 8.216 1.00 89.88 106 ASN A CA 1
ATOM 833 C C . ASN A 1 106 ? 0.904 1.870 7.453 1.00 89.88 106 ASN A C 1
ATOM 835 O O . ASN A 1 106 ? 1.473 2.840 6.966 1.00 89.88 106 ASN A O 1
ATOM 839 N N . SER A 1 107 ? 1.406 0.638 7.342 1.00 90.19 107 SER A N 1
ATOM 840 C CA . SER A 1 107 ? 2.661 0.310 6.647 1.00 90.19 107 SER A CA 1
ATOM 841 C C . SER A 1 107 ? 2.448 -0.339 5.276 1.00 90.19 107 SER A C 1
ATOM 843 O O . SER A 1 107 ? 3.300 -1.095 4.803 1.00 90.19 107 SER A O 1
ATOM 845 N N . MET A 1 108 ? 1.309 -0.063 4.634 1.00 89.50 108 MET A N 1
ATOM 846 C CA . MET A 1 108 ? 1.026 -0.562 3.293 1.00 89.50 108 MET A CA 1
ATOM 847 C C . MET A 1 108 ? 2.079 -0.074 2.292 1.00 89.50 108 MET A C 1
ATOM 849 O O . MET A 1 108 ? 2.439 1.103 2.254 1.00 89.50 108 MET A O 1
ATOM 853 N N . PHE A 1 109 ? 2.551 -0.997 1.458 1.00 89.69 109 PHE A N 1
ATOM 854 C CA . PHE A 1 109 ? 3.481 -0.690 0.381 1.00 89.69 109 PHE A CA 1
ATOM 855 C C . PHE A 1 109 ? 2.821 0.230 -0.655 1.00 89.69 109 PHE A C 1
ATOM 857 O O . PHE A 1 109 ? 1.729 -0.070 -1.138 1.00 89.69 109 PHE A O 1
ATOM 864 N N . ASN A 1 110 ? 3.478 1.339 -0.995 1.00 89.06 110 ASN A N 1
ATOM 865 C CA . ASN A 1 110 ? 2.900 2.404 -1.817 1.00 89.06 110 ASN A CA 1
ATOM 866 C C . ASN A 1 110 ? 3.742 2.792 -3.046 1.00 89.06 110 ASN A C 1
ATOM 868 O O . ASN A 1 110 ? 3.386 3.754 -3.732 1.00 89.06 110 ASN A O 1
ATOM 872 N N . ASP A 1 111 ? 4.812 2.058 -3.376 1.00 90.06 111 ASP A N 1
ATOM 873 C CA . ASP A 1 111 ? 5.512 2.311 -4.637 1.00 90.06 111 ASP A CA 1
ATOM 874 C C . ASP A 1 111 ? 4.671 1.823 -5.824 1.00 90.06 111 ASP A C 1
ATOM 876 O O . ASP A 1 111 ? 3.980 0.801 -5.784 1.00 90.06 111 ASP A O 1
ATOM 880 N N . SER A 1 112 ? 4.771 2.556 -6.930 1.00 91.94 112 SER A N 1
ATOM 881 C CA . SER A 1 112 ? 4.099 2.230 -8.183 1.00 91.94 112 SER A CA 1
ATOM 882 C C . SER A 1 112 ? 5.114 1.872 -9.258 1.00 91.94 112 SER A C 1
ATOM 884 O O . SER A 1 112 ? 5.975 2.675 -9.606 1.00 91.94 112 SER A O 1
ATOM 886 N N . PHE A 1 113 ? 4.972 0.674 -9.825 1.00 93.50 113 PHE A N 1
ATOM 887 C CA . PHE A 1 113 ? 5.846 0.183 -10.887 1.00 93.50 113 PHE A CA 1
ATOM 888 C C . PHE A 1 113 ? 5.224 0.358 -12.273 1.00 93.50 113 PHE A C 1
ATOM 890 O O . PHE A 1 113 ? 4.038 0.074 -12.481 1.00 93.50 113 PHE A O 1
ATOM 897 N N . THR A 1 114 ? 6.058 0.765 -13.228 1.00 94.38 114 THR A N 1
ATOM 898 C CA . THR A 1 114 ? 5.793 0.742 -14.668 1.00 94.38 114 THR A CA 1
ATOM 899 C C . THR A 1 114 ? 6.928 -0.011 -15.357 1.00 94.38 114 THR A C 1
ATOM 901 O O . THR A 1 114 ? 8.090 0.123 -14.979 1.00 94.38 114 THR A O 1
ATOM 904 N N . LEU A 1 115 ? 6.596 -0.850 -16.342 1.00 94.25 115 LEU A N 1
ATOM 905 C CA . LEU A 1 115 ? 7.586 -1.618 -17.094 1.00 94.25 115 LEU A CA 1
ATOM 906 C C . LEU A 1 115 ? 7.563 -1.204 -18.561 1.00 94.25 115 LEU A C 1
ATOM 908 O O . LEU A 1 115 ? 6.506 -1.133 -19.189 1.00 94.25 115 LEU A O 1
ATOM 912 N N . THR A 1 116 ? 8.755 -0.991 -19.108 1.00 95.00 116 THR A N 1
ATOM 913 C CA . THR A 1 116 ? 8.964 -0.621 -20.506 1.00 95.00 116 THR A CA 1
ATOM 914 C C . THR A 1 116 ? 10.000 -1.554 -21.108 1.00 95.00 116 THR A C 1
ATOM 916 O O . THR A 1 116 ? 11.077 -1.757 -20.555 1.00 95.00 116 THR A O 1
ATOM 919 N N . HIS A 1 117 ? 9.671 -2.141 -22.251 1.00 93.19 117 HIS A N 1
ATOM 920 C CA . HIS A 1 117 ? 10.554 -3.009 -23.005 1.00 93.19 117 HIS A CA 1
ATOM 921 C C . HIS A 1 117 ? 11.227 -2.216 -24.129 1.00 93.19 117 HIS A C 1
ATOM 923 O O . HIS A 1 117 ? 10.565 -1.756 -25.063 1.00 93.19 117 HIS A O 1
ATOM 929 N N . HIS A 1 118 ? 12.547 -2.073 -24.051 1.00 90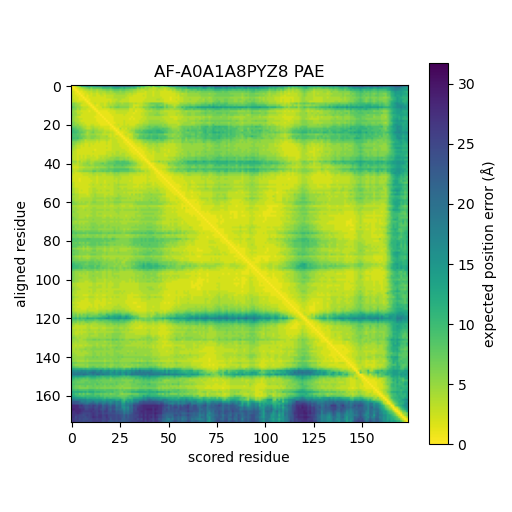.69 118 HIS A N 1
ATOM 930 C CA . HIS A 1 118 ? 13.346 -1.344 -25.034 1.00 90.69 118 HIS A CA 1
ATOM 931 C C . HIS A 1 118 ? 13.663 -2.246 -26.234 1.00 90.69 118 HIS A C 1
ATOM 933 O O . HIS A 1 118 ? 14.429 -3.201 -26.121 1.00 90.69 118 HIS A O 1
ATOM 939 N N . ARG A 1 119 ? 13.052 -1.965 -27.391 1.00 89.00 119 ARG A N 1
ATOM 940 C CA . ARG A 1 119 ? 13.339 -2.643 -28.668 1.00 89.00 119 ARG A CA 1
ATOM 941 C C . ARG A 1 119 ? 14.152 -1.725 -29.574 1.00 89.00 119 ARG A C 1
ATOM 943 O O . ARG A 1 119 ? 14.142 -0.511 -29.397 1.00 89.00 119 ARG A O 1
ATOM 950 N N . SER A 1 120 ? 14.772 -2.292 -30.607 1.00 86.75 120 SER A N 1
ATOM 951 C CA . SER A 1 120 ? 15.405 -1.515 -31.685 1.00 86.75 120 SER A CA 1
ATOM 952 C C . SER A 1 120 ? 14.430 -0.552 -32.379 1.00 86.75 120 SER A C 1
ATOM 954 O O . SER A 1 120 ? 14.839 0.503 -32.847 1.00 86.75 120 SER A O 1
ATOM 956 N N . SER A 1 121 ? 13.136 -0.886 -32.400 1.00 89.00 121 SER A N 1
ATOM 957 C CA . SER A 1 121 ? 12.051 -0.051 -32.931 1.00 89.00 121 SER A CA 1
ATOM 958 C C . SER A 1 121 ? 11.548 1.035 -31.966 1.00 89.00 121 SER A C 1
ATOM 960 O O . SER A 1 121 ? 10.611 1.749 -32.310 1.00 89.00 121 SER A O 1
ATOM 962 N N . GLY A 1 122 ? 12.102 1.125 -30.752 1.00 90.50 122 GLY A N 1
ATOM 963 C CA . GLY A 1 122 ? 11.677 2.051 -29.700 1.00 90.50 122 GLY A CA 1
ATOM 964 C C . GLY A 1 122 ? 11.117 1.368 -28.440 1.00 90.50 122 GLY A C 1
ATOM 965 O O . GLY A 1 122 ? 10.934 0.144 -28.407 1.00 90.50 122 GLY A O 1
ATOM 966 N N . PRO A 1 123 ? 10.869 2.147 -27.371 1.00 92.88 123 PRO A N 1
ATOM 967 C CA . PRO A 1 123 ? 10.320 1.646 -26.114 1.00 92.88 123 PRO A CA 1
ATOM 968 C C . PRO A 1 123 ? 8.837 1.269 -26.250 1.00 92.88 123 PRO A C 1
ATOM 970 O O . PRO A 1 123 ? 8.039 2.025 -26.798 1.00 92.88 123 PRO A O 1
ATOM 973 N N . VAL A 1 124 ? 8.457 0.110 -25.710 1.00 94.88 124 VAL A N 1
ATOM 974 C CA . VAL A 1 124 ? 7.070 -0.384 -25.682 1.00 94.88 124 VAL A CA 1
ATOM 975 C C . VAL A 1 124 ? 6.655 -0.648 -24.239 1.00 94.88 124 VAL A C 1
ATOM 977 O O . VAL A 1 124 ? 7.339 -1.378 -23.526 1.00 94.88 124 VAL A O 1
ATOM 980 N N . MET A 1 125 ? 5.529 -0.085 -23.805 1.00 94.62 125 MET A N 1
ATOM 981 C CA . MET A 1 125 ? 5.001 -0.320 -22.459 1.00 94.62 125 MET A CA 1
ATOM 982 C C . MET A 1 125 ? 4.539 -1.773 -22.294 1.00 94.62 125 MET A C 1
ATOM 984 O O . MET A 1 125 ? 3.854 -2.319 -23.159 1.00 94.62 125 MET A O 1
ATOM 988 N N . VAL A 1 126 ? 4.892 -2.390 -21.168 1.00 93.88 126 VAL A N 1
ATOM 989 C CA . VAL A 1 126 ? 4.416 -3.722 -20.784 1.00 93.88 126 VAL A CA 1
ATOM 990 C C . VAL A 1 126 ? 3.168 -3.551 -19.911 1.00 93.88 126 VAL A C 1
ATOM 992 O O . VAL A 1 126 ? 3.270 -2.970 -18.827 1.00 93.88 126 VAL A O 1
ATOM 995 N N . PRO A 1 127 ? 1.985 -4.020 -20.348 1.00 93.94 127 PRO A N 1
ATOM 996 C CA . PRO A 1 127 ? 0.764 -3.882 -19.565 1.00 93.94 127 PRO A CA 1
ATOM 997 C C . PRO A 1 127 ? 0.824 -4.750 -18.302 1.00 93.94 127 PRO A C 1
ATOM 999 O O . PRO A 1 127 ? 1.165 -5.931 -18.365 1.00 93.94 127 PRO A O 1
ATOM 1002 N N . LEU A 1 128 ? 0.457 -4.166 -17.159 1.00 92.81 128 LEU A N 1
ATOM 1003 C CA . LEU A 1 128 ? 0.357 -4.863 -15.876 1.00 92.81 128 LEU A CA 1
ATOM 1004 C C . LEU A 1 128 ? -1.106 -5.012 -15.469 1.00 92.81 128 LEU A C 1
ATOM 1006 O O . LEU A 1 128 ? -1.828 -4.024 -15.329 1.00 92.81 128 LEU A O 1
ATOM 1010 N N . ILE A 1 129 ? -1.531 -6.251 -15.236 1.00 92.44 129 ILE A N 1
ATOM 1011 C CA . ILE A 1 129 ? -2.869 -6.555 -14.730 1.00 92.44 129 ILE A CA 1
ATOM 1012 C C . ILE A 1 129 ? -2.855 -6.385 -13.208 1.00 92.44 129 ILE A C 1
ATOM 1014 O O . ILE A 1 129 ? -2.117 -7.070 -12.508 1.00 92.44 129 ILE A O 1
ATOM 1018 N N . ARG A 1 130 ? -3.682 -5.467 -12.696 1.00 88.62 130 ARG A N 1
ATOM 1019 C CA . ARG A 1 130 ? -3.809 -5.168 -11.254 1.00 88.62 130 ARG A CA 1
ATOM 1020 C C . ARG A 1 130 ? -5.045 -5.801 -10.604 1.00 88.62 130 ARG A C 1
ATOM 1022 O O . ARG A 1 130 ? -5.391 -5.474 -9.478 1.00 88.62 130 ARG A O 1
ATOM 1029 N N . THR A 1 131 ? -5.745 -6.679 -11.319 1.00 88.50 131 THR A N 1
ATOM 1030 C CA . THR A 1 131 ? -6.964 -7.351 -10.844 1.00 88.50 131 THR A CA 1
ATOM 1031 C C . THR A 1 131 ? -6.774 -8.864 -10.831 1.00 88.50 131 THR A C 1
ATOM 1033 O O . THR A 1 131 ? -5.943 -9.397 -11.558 1.00 88.50 131 THR A O 1
ATOM 1036 N N . GLY A 1 132 ? -7.530 -9.570 -9.985 1.00 88.00 132 GLY A N 1
ATOM 1037 C CA . GLY A 1 132 ? -7.460 -11.037 -9.914 1.00 88.00 132 GLY A CA 1
ATOM 1038 C C . GLY A 1 132 ? -6.181 -11.587 -9.272 1.00 88.00 132 GLY A C 1
ATOM 1039 O O . GLY A 1 132 ? -5.904 -12.770 -9.408 1.00 88.00 132 GLY A O 1
ATOM 1040 N N . LEU A 1 133 ? -5.423 -10.751 -8.556 1.00 89.88 133 LEU A N 1
ATOM 1041 C CA . LEU A 1 133 ? -4.171 -11.121 -7.875 1.00 89.88 133 LEU A CA 1
ATOM 1042 C C . LEU A 1 133 ? -4.390 -11.791 -6.509 1.00 89.88 133 LEU A C 1
ATOM 1044 O O . LEU A 1 133 ? -3.447 -12.111 -5.793 1.00 89.88 133 LEU A O 1
ATOM 1048 N N . THR A 1 134 ? -5.648 -11.949 -6.122 1.00 89.88 134 THR A N 1
ATOM 1049 C CA . THR A 1 134 ? -6.076 -12.079 -4.736 1.00 89.88 134 THR A CA 1
ATOM 1050 C C . THR A 1 134 ? -6.816 -13.387 -4.567 1.00 89.88 134 THR A C 1
ATOM 1052 O O . THR A 1 134 ? -7.510 -13.842 -5.484 1.00 89.88 134 THR A O 1
ATOM 1055 N N . TRP A 1 135 ? -6.701 -14.008 -3.395 1.00 91.62 135 TRP A N 1
ATOM 1056 C CA . TRP A 1 135 ? -7.457 -15.224 -3.137 1.00 91.62 135 TRP A CA 1
ATOM 1057 C C . TRP A 1 135 ? -8.955 -14.938 -3.175 1.00 91.62 135 TRP A C 1
ATOM 1059 O O . TRP A 1 135 ? -9.436 -13.914 -2.681 1.00 91.62 135 TRP A O 1
ATOM 1069 N N . TYR A 1 136 ? -9.714 -15.889 -3.718 1.00 91.44 136 TYR A N 1
ATOM 1070 C CA . TYR A 1 136 ? -11.168 -15.786 -3.802 1.00 91.44 136 TYR A CA 1
ATOM 1071 C C . TYR A 1 136 ? -11.805 -15.486 -2.436 1.00 91.44 136 TYR A C 1
ATOM 1073 O O . TYR A 1 136 ? -12.722 -14.671 -2.343 1.00 91.44 136 TYR A O 1
ATOM 1081 N N . THR A 1 137 ? -1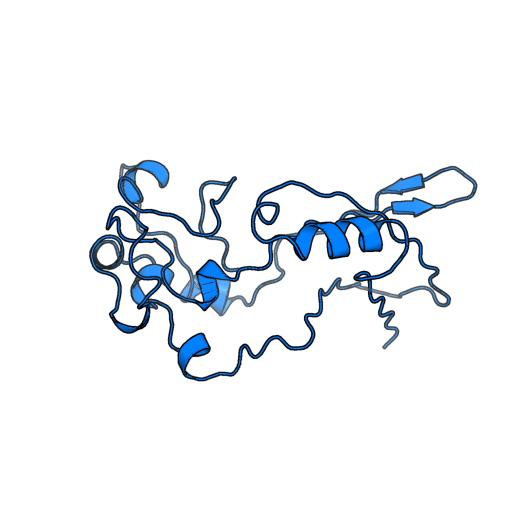1.310 -16.113 -1.369 1.00 92.56 137 THR A N 1
ATOM 1082 C CA . THR A 1 137 ? -11.788 -15.907 0.004 1.00 92.56 137 THR A CA 1
ATOM 1083 C C . THR A 1 137 ? -11.496 -14.504 0.520 1.00 92.56 137 THR A C 1
ATOM 1085 O O . THR A 1 137 ? -12.354 -13.911 1.172 1.00 92.56 137 THR A O 1
ATOM 1088 N N . ASP A 1 138 ? -10.328 -13.948 0.200 1.00 89.69 138 ASP A N 1
ATOM 1089 C CA . ASP A 1 138 ? -9.971 -12.595 0.618 1.00 89.69 138 ASP A CA 1
ATOM 1090 C C . ASP A 1 138 ? -10.902 -11.582 -0.047 1.00 89.69 138 ASP A C 1
ATOM 1092 O O . ASP A 1 138 ? -11.557 -10.802 0.643 1.00 89.69 138 ASP A O 1
ATOM 1096 N N . LYS A 1 139 ? -11.066 -11.686 -1.370 1.00 87.44 139 LYS A N 1
ATOM 1097 C CA . LYS A 1 139 ? -11.919 -10.780 -2.147 1.00 87.44 139 LYS A CA 1
ATOM 1098 C C . LYS A 1 139 ? -13.403 -10.873 -1.794 1.00 87.44 139 LYS A C 1
ATOM 1100 O O . LYS A 1 139 ? -14.093 -9.862 -1.792 1.00 87.44 139 LYS A O 1
ATOM 1105 N N . ASN A 1 140 ? -13.920 -12.084 -1.579 1.00 88.00 140 ASN A N 1
ATOM 1106 C CA . ASN A 1 140 ? -15.368 -12.301 -1.511 1.00 88.00 140 ASN A CA 1
ATOM 1107 C C . ASN A 1 140 ? -15.896 -12.521 -0.094 1.00 88.00 140 ASN A C 1
ATOM 1109 O O . ASN A 1 140 ? -17.103 -12.408 0.112 1.00 88.00 140 ASN 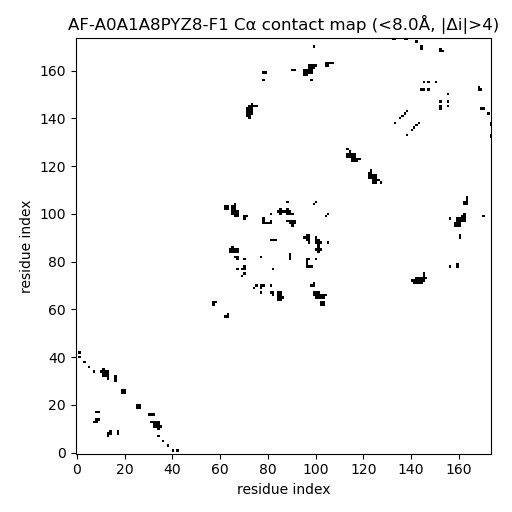A O 1
ATOM 1113 N N . VAL A 1 141 ? -15.051 -12.846 0.885 1.00 88.69 141 VAL A N 1
ATOM 1114 C CA . VAL A 1 141 ? -15.490 -13.198 2.248 1.00 88.69 141 VAL A CA 1
ATOM 1115 C C . VAL A 1 141 ? -14.872 -12.275 3.287 1.00 88.69 141 VAL A C 1
ATOM 1117 O O . VAL A 1 141 ? -15.605 -11.704 4.092 1.00 88.69 141 VAL A O 1
ATOM 1120 N N . LYS A 1 142 ? -13.545 -12.136 3.273 1.00 88.81 142 LYS A N 1
ATOM 1121 C CA . LYS A 1 142 ? -12.788 -11.517 4.364 1.00 88.81 142 LYS A CA 1
ATOM 1122 C C . LYS A 1 142 ? -12.746 -9.992 4.295 1.00 88.81 142 LYS A C 1
ATOM 1124 O O . LYS A 1 142 ? -12.842 -9.356 5.338 1.00 88.81 142 LYS A O 1
ATOM 1129 N N . TYR A 1 143 ? -12.618 -9.421 3.101 1.00 91.38 143 TYR A N 1
ATOM 1130 C CA . TYR A 1 143 ? -12.549 -7.973 2.914 1.00 91.38 143 TYR A CA 1
ATOM 1131 C C . TYR A 1 143 ? -13.800 -7.475 2.205 1.00 91.38 143 TYR A C 1
ATOM 1133 O O . TYR A 1 143 ? -14.134 -7.937 1.114 1.00 91.38 143 TYR A O 1
ATOM 1141 N N . ARG A 1 144 ? -14.535 -6.564 2.846 1.00 89.94 144 ARG A N 1
ATOM 1142 C CA . ARG A 1 144 ? -15.773 -5.999 2.305 1.00 89.94 144 ARG A CA 1
ATOM 1143 C C . ARG A 1 144 ? -15.940 -4.558 2.742 1.00 89.94 144 ARG A C 1
ATOM 1145 O O . ARG A 1 144 ? -15.754 -4.226 3.909 1.00 89.94 144 ARG A O 1
ATOM 1152 N N . ASN A 1 145 ? -16.409 -3.733 1.815 1.00 89.88 145 ASN A N 1
ATOM 1153 C CA . ASN A 1 145 ? -16.898 -2.413 2.173 1.00 89.88 145 ASN A CA 1
ATOM 1154 C C . ASN A 1 145 ? -18.157 -2.539 3.049 1.00 89.88 145 ASN A C 1
ATOM 1156 O O . ASN A 1 145 ? -18.954 -3.469 2.857 1.00 89.88 145 ASN A O 1
ATOM 1160 N N . PRO A 1 146 ? -18.373 -1.610 3.994 1.00 89.88 146 PRO A N 1
ATOM 1161 C CA . PRO A 1 146 ? -19.619 -1.553 4.734 1.00 89.88 146 PRO A CA 1
ATOM 1162 C C . PRO A 1 146 ? -20.808 -1.386 3.788 1.00 89.88 146 PRO A C 1
ATOM 1164 O O . PRO A 1 146 ? -20.705 -0.760 2.733 1.00 89.88 146 PRO A O 1
ATOM 1167 N N . LYS A 1 147 ? -21.961 -1.940 4.174 1.00 87.19 147 LYS A N 1
ATOM 1168 C CA . LYS A 1 147 ? -23.190 -1.806 3.382 1.00 87.19 147 LYS A CA 1
ATOM 1169 C C . LYS A 1 147 ? -23.552 -0.332 3.247 1.00 87.19 147 LYS A C 1
ATOM 1171 O O . LYS A 1 147 ? -23.837 0.313 4.250 1.00 87.19 147 LYS A O 1
ATOM 1176 N N . ALA A 1 148 ? -23.534 0.189 2.030 1.00 81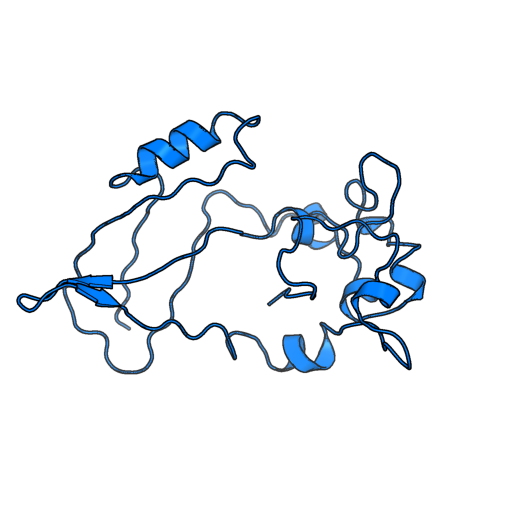.31 148 ALA A N 1
ATOM 1177 C CA . ALA A 1 148 ? -23.767 1.608 1.813 1.00 81.31 148 ALA A CA 1
ATOM 1178 C C . ALA A 1 148 ? -25.261 1.980 1.880 1.00 81.31 148 ALA A C 1
ATOM 1180 O O . ALA A 1 148 ? -25.583 3.128 2.140 1.00 81.31 148 ALA A O 1
ATOM 1181 N N . ASP A 1 149 ? -26.170 1.001 1.786 1.00 84.06 149 ASP A N 1
ATOM 1182 C CA . ASP A 1 149 ? -27.625 1.200 1.749 1.00 84.06 149 ASP A CA 1
ATOM 1183 C C . ASP A 1 149 ? -27.998 2.302 0.733 1.00 84.06 149 ASP A C 1
ATOM 1185 O O . ASP A 1 149 ? -27.898 2.053 -0.465 1.00 84.06 149 ASP A O 1
ATOM 1189 N N . ASN A 1 150 ? -28.348 3.511 1.191 1.00 86.50 150 ASN A N 1
ATOM 1190 C CA . ASN A 1 150 ? -28.676 4.670 0.343 1.00 86.50 150 ASN A CA 1
ATOM 1191 C C . ASN A 1 150 ? -27.565 5.737 0.269 1.00 86.50 150 ASN A C 1
ATOM 1193 O O . ASN A 1 150 ? -27.782 6.801 -0.302 1.00 86.50 150 ASN A O 1
ATOM 1197 N N . LEU A 1 151 ? -26.414 5.483 0.887 1.00 86.56 151 LEU A N 1
ATOM 1198 C CA . LEU A 1 151 ? -25.265 6.380 0.936 1.00 86.56 151 LEU A CA 1
ATOM 1199 C C . LEU A 1 151 ? -24.192 5.942 -0.065 1.00 86.56 151 LEU A C 1
ATOM 1201 O O . LEU A 1 151 ? -24.114 4.787 -0.485 1.00 86.56 151 LEU A O 1
ATOM 1205 N N . THR A 1 152 ? -23.318 6.871 -0.412 1.00 87.81 152 THR A N 1
ATOM 1206 C CA . THR A 1 152 ? -22.039 6.609 -1.065 1.00 87.81 152 THR A CA 1
ATOM 1207 C C . THR A 1 152 ? -21.028 6.058 -0.058 1.00 87.81 152 THR A C 1
ATOM 1209 O O . THR A 1 152 ? -21.148 6.250 1.152 1.00 87.81 152 THR A O 1
ATOM 1212 N N . LEU A 1 153 ? -19.981 5.382 -0.538 1.00 86.00 153 LEU A N 1
ATOM 1213 C CA . LEU A 1 153 ? -18.909 4.916 0.350 1.00 86.00 153 LEU A CA 1
ATOM 1214 C C . LEU A 1 153 ? -18.215 6.078 1.070 1.00 86.00 153 LEU A C 1
ATOM 1216 O O . LEU A 1 153 ? -17.900 5.947 2.247 1.00 86.00 153 LEU A O 1
ATOM 1220 N N . ALA A 1 154 ? -18.033 7.215 0.395 1.00 86.06 154 ALA A N 1
ATOM 1221 C CA . ALA A 1 154 ? -17.444 8.408 0.995 1.00 86.06 154 ALA A CA 1
ATOM 1222 C C . ALA A 1 154 ? -18.246 8.894 2.214 1.00 86.06 154 ALA A C 1
ATOM 1224 O O . ALA A 1 154 ? -17.658 9.151 3.259 1.00 86.06 154 ALA A O 1
ATOM 1225 N N . GLU A 1 155 ? -19.577 8.929 2.114 1.00 87.25 155 GLU A N 1
ATOM 1226 C CA . GLU A 1 155 ? -20.464 9.291 3.230 1.00 87.25 155 GLU A CA 1
ATOM 1227 C C . GLU A 1 155 ? -20.414 8.255 4.362 1.00 87.25 155 GLU A C 1
ATOM 1229 O O . GLU A 1 155 ? -20.433 8.600 5.539 1.00 87.25 155 GLU A O 1
ATOM 1234 N N . VAL A 1 156 ? -20.296 6.964 4.040 1.00 87.81 156 VAL A N 1
ATOM 1235 C CA . VAL A 1 156 ? -20.189 5.910 5.064 1.00 87.81 156 VAL A CA 1
ATOM 1236 C C . VAL A 1 156 ? -18.894 6.019 5.875 1.00 87.81 156 VAL A C 1
ATOM 1238 O O . VAL A 1 156 ? -18.886 5.690 7.063 1.00 87.81 156 VAL A O 1
ATOM 1241 N N . PHE A 1 157 ? -17.810 6.472 5.247 1.00 88.69 157 PHE A N 1
ATOM 1242 C CA . PHE A 1 157 ? -16.520 6.717 5.894 1.00 88.69 157 PHE A CA 1
ATOM 1243 C C . PHE A 1 157 ? -16.347 8.168 6.365 1.00 88.69 157 PHE A C 1
ATOM 1245 O O . PHE A 1 157 ? -15.256 8.550 6.787 1.00 88.69 157 PHE A O 1
ATOM 1252 N N . GLU A 1 158 ? -17.400 8.985 6.341 1.00 87.25 158 GLU A N 1
ATOM 1253 C CA . GLU A 1 158 ? -17.317 10.370 6.789 1.00 87.25 158 GLU A CA 1
ATOM 1254 C C . GLU A 1 158 ? -16.896 10.444 8.265 1.00 87.25 158 GLU A C 1
ATOM 1256 O O . GLU A 1 158 ? -17.432 9.749 9.134 1.00 87.25 158 GLU A O 1
ATOM 1261 N N . GLY A 1 159 ? -15.901 11.283 8.565 1.00 83.50 159 GLY A N 1
ATOM 1262 C CA . GLY A 1 159 ? -15.329 11.418 9.906 1.00 83.50 159 GLY A CA 1
ATOM 1263 C C . GLY A 1 159 ? -14.450 10.239 10.332 1.00 83.50 159 GLY A C 1
ATOM 1264 O O . GLY A 1 159 ? -14.352 9.971 11.529 1.00 83.50 159 GLY A O 1
ATOM 1265 N N . ASN A 1 160 ? -13.889 9.492 9.380 1.00 84.75 160 ASN A N 1
ATOM 1266 C CA . ASN A 1 160 ? -12.798 8.549 9.603 1.00 84.75 160 ASN A CA 1
ATOM 1267 C C . ASN A 1 160 ? -11.505 9.073 8.966 1.00 84.75 160 ASN A C 1
ATOM 1269 O O . ASN A 1 160 ? -11.519 9.602 7.856 1.00 84.75 160 ASN A O 1
ATOM 1273 N N . GLY A 1 161 ? -10.384 8.887 9.660 1.00 82.19 161 GLY A N 1
ATOM 1274 C CA . GLY A 1 161 ? -9.055 9.071 9.085 1.00 82.19 161 GLY A CA 1
ATOM 1275 C C . GLY A 1 161 ? -8.680 7.897 8.176 1.00 82.19 161 GLY A C 1
ATOM 1276 O O . GLY A 1 161 ? -9.236 6.802 8.297 1.00 82.19 161 GLY A O 1
ATOM 1277 N N . SER A 1 162 ? -7.702 8.102 7.294 1.00 73.88 162 SER A N 1
ATOM 1278 C CA . SER A 1 162 ? -7.109 7.034 6.480 1.00 73.88 162 SER A CA 1
ATOM 1279 C C . SER A 1 162 ? -5.585 7.098 6.545 1.00 73.88 162 SER A C 1
ATOM 1281 O O . SER A 1 162 ? -4.999 8.179 6.482 1.00 73.88 162 SER A O 1
ATOM 1283 N N . PHE A 1 163 ? -4.947 5.933 6.673 1.00 65.50 163 PHE A N 1
ATOM 1284 C CA . PHE A 1 163 ? -3.499 5.783 6.565 1.00 65.50 163 PHE A CA 1
ATOM 1285 C C . PHE A 1 163 ? -3.156 4.549 5.718 1.00 65.50 163 PHE A C 1
ATOM 1287 O O . PHE A 1 163 ? -3.666 3.466 6.017 1.00 65.50 163 PHE A O 1
ATOM 1294 N N . PRO A 1 164 ? -2.272 4.678 4.708 1.00 57.03 164 PRO A N 1
ATOM 1295 C CA . PRO A 1 164 ? -1.846 5.931 4.065 1.00 57.03 164 PRO A CA 1
ATOM 1296 C C . PRO A 1 164 ? -3.043 6.645 3.396 1.00 57.03 164 PRO A C 1
ATOM 1298 O O . PRO A 1 164 ? -4.045 5.987 3.115 1.00 57.03 164 PRO A O 1
ATOM 1301 N N . PRO A 1 165 ? -2.980 7.969 3.144 1.00 48.59 165 PRO A N 1
ATOM 1302 C CA . PRO A 1 165 ? -4.070 8.698 2.495 1.00 48.59 165 PRO A CA 1
ATOM 1303 C C . PRO A 1 165 ? -4.385 8.052 1.140 1.00 48.59 165 PRO A C 1
ATOM 1305 O O . PRO A 1 165 ? -3.592 8.118 0.201 1.00 48.59 165 PRO A O 1
ATOM 1308 N N . SER A 1 166 ? -5.523 7.365 1.050 1.00 42.62 166 SER A N 1
ATOM 1309 C CA . SER A 1 166 ? -5.949 6.685 -0.170 1.00 42.62 166 SER A CA 1
ATOM 1310 C C . SER A 1 166 ? -6.312 7.726 -1.227 1.00 42.62 166 SER A C 1
ATOM 1312 O O . SER A 1 166 ? -7.204 8.537 -0.984 1.00 42.62 166 SER A O 1
ATOM 1314 N N . GLN A 1 167 ? -5.680 7.689 -2.405 1.00 37.31 167 GLN A N 1
ATOM 1315 C CA . GLN A 1 167 ? -6.101 8.530 -3.535 1.00 37.31 167 GLN A CA 1
ATOM 1316 C C . GLN A 1 167 ? -7.411 8.048 -4.192 1.00 37.31 167 GLN A C 1
ATOM 1318 O O . GLN A 1 167 ? -8.043 8.832 -4.887 1.00 37.31 167 GLN A O 1
ATOM 1323 N N . ASP A 1 168 ? -7.874 6.820 -3.909 1.00 33.22 168 ASP A N 1
ATOM 1324 C CA . ASP A 1 168 ? -8.936 6.171 -4.700 1.00 33.22 168 ASP A CA 1
ATOM 1325 C C . ASP A 1 168 ? -10.137 5.632 -3.891 1.00 33.22 168 ASP A C 1
ATOM 1327 O O . ASP A 1 168 ? -10.755 4.642 -4.277 1.00 33.22 168 ASP A O 1
ATOM 1331 N N . GLY A 1 169 ? -10.505 6.269 -2.770 1.00 32.56 169 GLY A N 1
ATOM 1332 C CA . GLY A 1 169 ? -11.860 6.162 -2.187 1.00 32.56 169 GLY A CA 1
ATOM 1333 C C . GLY A 1 169 ? -12.398 4.753 -1.865 1.00 32.56 169 GLY A C 1
ATOM 1334 O O . GLY A 1 169 ? -13.612 4.569 -1.759 1.00 32.56 169 GLY A O 1
ATOM 1335 N N . GLY A 1 170 ? -11.530 3.752 -1.707 1.00 34.72 170 GLY A N 1
ATOM 1336 C CA . GLY A 1 170 ? -11.911 2.367 -1.458 1.00 34.72 170 GLY A CA 1
ATOM 1337 C C . GLY A 1 170 ? -10.819 1.586 -0.735 1.00 34.72 170 GLY A C 1
ATOM 1338 O O . GLY A 1 170 ? -9.627 1.817 -0.931 1.00 34.72 170 GLY A O 1
ATOM 1339 N N . PHE A 1 171 ? -11.238 0.639 0.104 1.00 41.69 171 PHE A N 1
ATOM 1340 C CA . PHE A 1 171 ? -10.337 -0.308 0.750 1.00 41.69 171 PHE A CA 1
ATOM 1341 C C . PHE A 1 171 ? -9.819 -1.280 -0.305 1.00 41.69 171 PHE A C 1
ATOM 1343 O O . PHE A 1 171 ? -10.549 -2.165 -0.748 1.00 41.69 171 PHE A O 1
ATOM 1350 N N . VAL A 1 172 ? -8.552 -1.143 -0.682 1.00 37.56 172 VAL A N 1
ATOM 1351 C CA . VAL A 1 172 ? -7.819 -2.203 -1.376 1.00 37.56 172 VAL A CA 1
ATOM 1352 C C . VAL A 1 172 ? -6.733 -2.702 -0.425 1.00 37.56 172 VAL A C 1
ATOM 1354 O O . VAL A 1 172 ? -5.580 -2.305 -0.514 1.00 37.56 172 VAL A O 1
ATOM 1357 N N . PHE A 1 173 ? -7.126 -3.547 0.532 1.00 40.94 173 PHE A N 1
ATOM 1358 C CA . PHE A 1 173 ? -6.230 -4.594 1.036 1.00 40.94 173 PHE A CA 1
ATOM 1359 C C . PHE A 1 173 ? -6.524 -5.805 0.180 1.00 40.94 173 PHE A C 1
ATOM 1361 O O . PHE A 1 173 ? -7.689 -6.193 0.103 1.00 40.94 173 PHE A O 1
ATOM 1368 N N . VAL A 1 174 ? -5.501 -6.306 -0.506 1.00 34.28 174 VAL A N 1
ATOM 1369 C CA . VAL A 1 174 ? -5.540 -6.633 -1.930 1.00 34.28 174 VAL A CA 1
ATOM 1370 C C . VAL A 1 174 ? -4.137 -6.635 -2.525 1.00 34.28 174 VAL A C 1
ATOM 1372 O O . VAL A 1 174 ? -4.000 -5.990 -3.582 1.00 34.28 174 VAL A O 1
#

Secondary structure (DSSP, 8-state):
--------TTSTTHHHHHHHHTSGGGTTS----------SS---S--------SS--TT-HHHHH-S-HHHHTT-HHHHHS--GGGTTTTB-TTSPBBSS-SHHHHT-------EEEEETTEEEEEP---SS-S-HHIIIII------TTS-HHHHTTT-B-SS--TTSS----

pLDDT: mean 87.42, std 13.11, range [32.56, 95.31]

Nearest PDB structures (foldseek):
  7bsv-assembly1_C  TM=9.062E-01  e=2.508E-10  Homo sapiens
  8ox7-assembly1_B  TM=8.740E-01  e=1.807E-10  H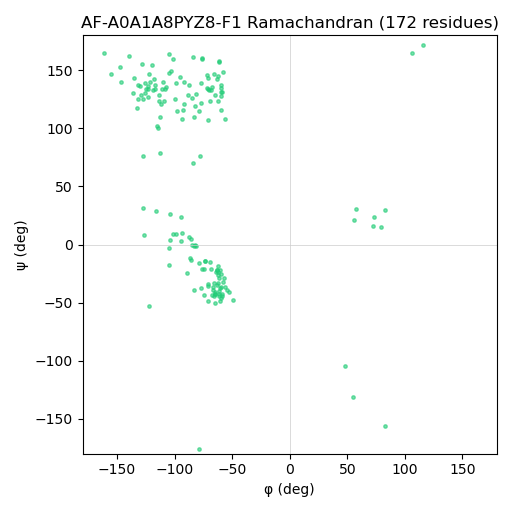omo sapiens
  7vgh-assembly1_A  TM=9.058E-01  e=1.692E-10  Homo sapiens

Mean predicted aligned error: 6.38 Å

Radius of gyration: 19.44 Å; Cα contacts (8 Å, |Δi|>4): 192; chains: 1; bounding box: 49×37×54 Å

Organism: NCBI:txid451742

Solvent-accessible surface area (backbone atoms only — not comparable to full-atom values): 11271 Å² total; per-residue (Å²): 134,91,82,87,88,80,84,58,62,80,29,73,52,21,36,60,48,48,58,46,54,73,38,71,92,46,59,84,59,92,73,85,62,55,70,89,83,86,77,95,66,87,82,78,81,89,82,84,89,82,89,85,80,79,98,66,72,67,83,40,64,72,43,62,53,9,38,36,70,51,42,40,46,18,40,69,75,29,45,78,52,56,45,79,49,6,61,86,40,28,40,48,99,86,67,35,25,22,54,61,25,5,55,56,38,56,64,54,88,77,86,83,89,84,50,69,48,80,47,97,93,46,78,42,78,53,90,78,83,89,66,89,88,56,56,69,57,47,65,74,64,52,42,38,77,48,84,44,88,95,50,52,64,66,65,72,48,60,85,46,36,55,44,63,78,68,92,71,83,65,92,76,83,122